Protein AF-A0A964IYV5-F1 (afdb_monomer_lite)

Secondary structure (DSSP, 8-state):
---EEEEHHHHHHHTTS-HHHHHHHHHTT-S---EEE-TTS-EEEEE-TTSPPPPPPP--HHHHHHHHHHHHHHHHHHHHHHHHHHHHHHHHHHHHHHHHHHHHHHHHHHHHHHHHHHHHHHHHHHHHHHHHHHHHHHHHHHHHHHHHHHHHHHHHHHHHHHHHHHHHHHHHTTHHHHHTT--

pLDDT: mean 86.99, std 10.84, range [49.44, 98.5]

Sequence (183 aa):
MAEEWLPIRALADRRGVTPDAVQKQLKRGRLDIPWRRTNTGRLEVLVDLDALPPMPEPDVSPVVAALEERIQELRSTIQRLTLERDAERAWLEHERAGRIADEAQHAEQLASQAERDANRAAALSTEMSAKLSEEANKTGQAQQAAKQAQQAAETAQRSAENLKNELATLRHRGWLDRLRNLG

Radius of gyration: 65.98 Å; chains: 1; bounding box: 105×48×176 Å

Structure (mmCIF, N/CA/C/O backbone):
data_AF-A0A964IYV5-F1
#
_entry.id   AF-A0A964IYV5-F1
#
loop_
_atom_site.group_PDB
_atom_site.id
_atom_site.type_symbol
_atom_site.label_atom_id
_atom_site.label_alt_id
_atom_site.label_comp_id
_atom_site.label_asym_id
_atom_site.label_entity_id
_atom_site.label_seq_id
_atom_site.pdbx_PDB_ins_code
_atom_site.Cartn_x
_atom_site.Cartn_y
_atom_site.Cartn_z
_atom_site.occupancy
_atom_site.B_iso_or_equiv
_atom_site.auth_seq_id
_atom_site.auth_comp_id
_atom_site.auth_asym_id
_atom_site.auth_atom_id
_atom_site.pdbx_PDB_model_num
ATOM 1 N N . MET A 1 1 ? 30.958 26.509 -75.051 1.00 52.22 1 MET A N 1
ATOM 2 C CA . MET A 1 1 ? 31.073 26.008 -73.668 1.00 52.22 1 MET A CA 1
ATOM 3 C C . MET A 1 1 ? 31.963 26.993 -72.935 1.00 52.22 1 MET A C 1
ATOM 5 O O . MET A 1 1 ? 32.993 27.353 -73.492 1.00 52.22 1 MET A O 1
ATOM 9 N N . ALA A 1 2 ? 31.488 27.578 -71.835 1.00 60.03 2 ALA A N 1
ATOM 10 C CA . ALA A 1 2 ? 32.184 28.668 -71.153 1.00 60.03 2 ALA A CA 1
ATOM 11 C C . ALA A 1 2 ? 32.918 28.099 -69.938 1.00 60.03 2 ALA A C 1
ATOM 13 O O . ALA A 1 2 ? 32.283 27.726 -68.957 1.00 60.03 2 ALA A O 1
ATOM 14 N N . GLU A 1 3 ? 34.242 28.011 -70.025 1.00 74.00 3 GLU A N 1
ATOM 15 C CA . G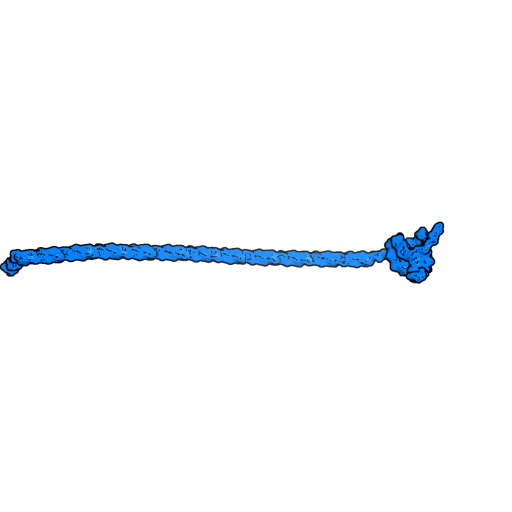LU A 1 3 ? 35.078 27.712 -68.867 1.00 74.00 3 GLU A CA 1
ATOM 16 C C . GLU A 1 3 ? 35.032 28.915 -67.915 1.00 74.00 3 GLU A C 1
ATOM 18 O O . GLU A 1 3 ? 35.421 30.028 -68.279 1.00 74.00 3 GLU A O 1
ATOM 23 N N . GLU A 1 4 ? 34.527 28.707 -66.700 1.00 83.19 4 GLU A N 1
ATOM 24 C CA . GLU A 1 4 ? 34.401 29.760 -65.692 1.00 83.19 4 GLU A CA 1
ATOM 25 C C . GLU A 1 4 ? 35.222 29.414 -64.446 1.00 83.19 4 GLU A C 1
ATOM 27 O O . GLU A 1 4 ? 35.269 28.267 -63.989 1.00 83.19 4 GLU A O 1
ATOM 32 N N . TRP A 1 5 ? 35.877 30.428 -63.879 1.00 84.31 5 TRP A N 1
ATOM 33 C CA . TRP A 1 5 ? 36.533 30.318 -62.581 1.00 84.31 5 TRP A CA 1
ATOM 34 C C . TRP A 1 5 ? 35.481 30.367 -61.477 1.00 84.31 5 TRP A C 1
ATOM 36 O O . TRP A 1 5 ? 34.950 31.429 -61.159 1.00 84.31 5 TRP A O 1
ATOM 46 N N . LEU A 1 6 ? 35.206 29.218 -60.864 1.00 84.75 6 LEU A N 1
ATOM 47 C CA . LEU A 1 6 ? 34.223 29.097 -59.794 1.00 84.75 6 LEU A CA 1
ATOM 48 C C . LEU A 1 6 ? 34.907 28.924 -58.433 1.00 84.75 6 LEU A C 1
ATOM 50 O O . LEU A 1 6 ? 35.892 28.188 -58.314 1.00 84.75 6 LEU A O 1
ATOM 54 N N . PRO A 1 7 ? 34.383 29.547 -57.362 1.00 88.75 7 PRO A N 1
ATOM 55 C CA . PRO A 1 7 ? 34.866 29.275 -56.016 1.00 88.75 7 PRO A CA 1
ATOM 56 C C . PRO A 1 7 ? 34.565 27.819 -55.631 1.00 88.75 7 PRO A C 1
ATOM 58 O O . PRO A 1 7 ? 33.488 27.304 -55.939 1.00 88.75 7 PRO A O 1
ATOM 61 N N . ILE A 1 8 ? 35.467 27.175 -54.873 1.00 86.50 8 ILE A N 1
ATOM 62 C CA . ILE A 1 8 ? 35.300 25.772 -54.422 1.00 86.50 8 ILE A CA 1
ATOM 63 C C . ILE A 1 8 ? 33.928 25.523 -53.783 1.00 86.50 8 ILE A C 1
ATOM 65 O O . ILE A 1 8 ? 33.359 24.451 -53.958 1.00 86.50 8 ILE A O 1
ATOM 69 N N . ARG A 1 9 ? 33.380 26.505 -53.058 1.00 85.88 9 ARG A N 1
ATOM 70 C CA . ARG A 1 9 ? 32.059 26.386 -52.431 1.00 85.88 9 ARG A CA 1
ATOM 71 C C . ARG A 1 9 ? 30.936 26.223 -53.459 1.00 85.88 9 ARG A C 1
ATOM 73 O O . ARG A 1 9 ? 30.126 25.326 -53.299 1.00 85.88 9 ARG A O 1
ATOM 80 N N . ALA A 1 10 ? 30.942 27.006 -54.539 1.00 85.25 10 ALA A N 1
ATOM 81 C CA . ALA A 1 10 ? 29.949 26.876 -55.607 1.00 85.25 10 ALA A CA 1
ATOM 82 C C . ALA A 1 10 ? 30.068 25.527 -56.336 1.00 85.25 10 ALA A C 1
ATOM 84 O O . ALA A 1 10 ? 29.059 24.928 -56.702 1.00 85.25 10 ALA A O 1
ATOM 85 N N . LEU A 1 11 ? 31.296 25.021 -56.496 1.00 83.31 11 LEU A N 1
ATOM 86 C CA . LEU A 1 11 ? 31.539 23.682 -57.033 1.00 83.31 11 LEU A CA 1
ATOM 87 C C . LEU A 1 11 ? 31.032 22.581 -56.085 1.00 83.31 11 LEU A C 1
ATOM 89 O O . LEU A 1 11 ? 30.449 21.600 -56.538 1.00 83.31 11 LEU A O 1
ATOM 93 N N . ALA A 1 12 ? 31.239 22.743 -54.779 1.00 84.25 12 ALA A N 1
ATOM 94 C CA . ALA A 1 12 ? 30.813 21.798 -53.753 1.00 84.25 12 ALA A CA 1
ATOM 95 C C . ALA A 1 12 ? 29.283 21.727 -53.633 1.00 84.25 12 ALA A C 1
ATOM 97 O O . ALA A 1 12 ? 28.725 20.631 -53.657 1.00 84.25 12 ALA A O 1
ATOM 98 N N . ASP A 1 13 ? 28.618 22.886 -53.613 1.00 84.38 13 ASP A N 1
ATOM 99 C CA . ASP A 1 13 ? 27.159 22.998 -53.536 1.00 84.38 13 ASP A CA 1
ATOM 100 C C . ASP A 1 13 ? 26.489 22.331 -54.751 1.00 84.38 13 ASP A C 1
ATOM 102 O O . ASP A 1 13 ? 25.541 21.565 -54.597 1.00 84.38 13 ASP A O 1
ATOM 106 N N . ARG A 1 14 ? 27.025 22.538 -55.964 1.00 78.56 14 ARG A N 1
ATOM 107 C CA . ARG A 1 14 ? 26.504 21.898 -57.188 1.00 78.56 14 ARG A CA 1
ATOM 108 C C . ARG A 1 14 ? 26.772 20.397 -57.261 1.00 78.56 14 ARG A C 1
ATOM 110 O O . ARG A 1 14 ? 26.016 19.681 -57.905 1.00 78.56 14 ARG A O 1
ATOM 117 N N . ARG A 1 15 ? 27.836 19.919 -56.613 1.00 76.25 15 ARG A N 1
ATOM 118 C CA . ARG A 1 15 ? 28.178 18.492 -56.536 1.00 76.25 15 ARG A CA 1
ATOM 119 C C . ARG A 1 15 ? 27.559 17.782 -55.325 1.00 76.25 15 ARG A C 1
ATOM 121 O O . ARG A 1 15 ? 27.790 16.588 -55.171 1.00 76.25 15 ARG A O 1
ATOM 128 N N . GLY A 1 16 ? 26.818 18.486 -54.463 1.00 77.38 16 GLY A N 1
ATOM 129 C CA . GLY A 1 16 ? 26.204 17.907 -53.262 1.00 77.38 16 GLY A CA 1
ATOM 130 C C . GLY A 1 16 ? 27.215 17.379 -52.236 1.00 77.38 16 GLY A C 1
ATOM 131 O O . GLY A 1 16 ? 26.910 16.458 -51.484 1.00 77.38 16 GLY A O 1
ATOM 132 N N . VAL A 1 17 ? 28.433 17.929 -52.212 1.00 81.94 17 VAL A N 1
ATOM 133 C CA . VAL A 1 17 ? 29.525 17.492 -51.325 1.00 81.94 17 VAL A CA 1
ATOM 134 C C . VAL A 1 17 ? 30.045 18.649 -50.482 1.00 81.94 17 VAL A C 1
ATOM 136 O O . VAL A 1 17 ? 29.771 19.815 -50.748 1.00 81.94 17 VAL A O 1
ATOM 139 N N . THR A 1 18 ? 30.840 18.349 -49.456 1.00 85.88 18 THR A N 1
ATOM 140 C CA . THR A 1 18 ? 31.451 19.400 -48.638 1.00 85.88 18 THR A CA 1
ATOM 141 C C . THR A 1 18 ? 32.609 20.088 -49.383 1.00 85.88 18 THR A C 1
ATOM 143 O O . THR A 1 18 ? 33.366 19.426 -50.102 1.00 85.88 18 THR A O 1
ATOM 146 N N . PRO A 1 19 ? 32.830 21.404 -49.181 1.00 85.94 19 PRO A N 1
ATOM 147 C CA . PRO A 1 19 ? 33.981 22.115 -49.751 1.00 85.94 19 PRO A CA 1
ATOM 148 C C . PRO A 1 19 ? 35.338 21.477 -49.405 1.00 85.94 19 PRO A C 1
ATOM 150 O O . PRO A 1 19 ? 36.266 21.502 -50.213 1.00 85.94 19 PRO A O 1
ATOM 153 N N . ASP A 1 20 ? 35.442 20.858 -48.225 1.00 85.94 20 ASP A N 1
ATOM 154 C CA . ASP A 1 20 ? 36.636 20.132 -47.780 1.00 85.94 20 ASP A CA 1
ATOM 155 C C . ASP A 1 20 ? 36.890 18.856 -48.606 1.00 85.94 20 ASP A C 1
ATOM 157 O O . ASP A 1 20 ? 38.037 18.560 -48.950 1.00 85.94 20 ASP A O 1
ATOM 161 N N . ALA A 1 21 ? 35.839 18.129 -49.008 1.00 83.06 21 ALA A N 1
ATOM 162 C CA . ALA A 1 21 ? 35.969 16.958 -49.877 1.00 83.06 21 ALA A CA 1
ATOM 163 C C . ALA A 1 21 ? 36.528 17.338 -51.259 1.00 83.06 21 ALA A C 1
ATOM 165 O O . ALA A 1 21 ? 37.461 16.694 -51.747 1.00 83.06 21 ALA A O 1
ATOM 166 N N . VAL A 1 22 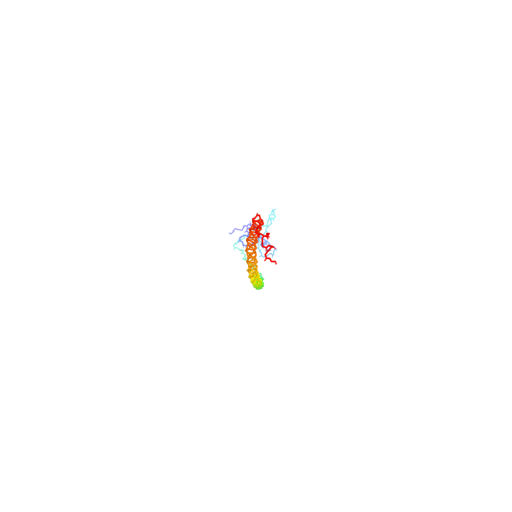? 36.028 18.433 -51.843 1.00 82.56 22 VAL A N 1
ATOM 167 C CA . VAL A 1 22 ? 36.523 18.984 -53.118 1.00 82.56 22 VAL A CA 1
ATOM 168 C C . VAL A 1 22 ? 37.988 19.410 -52.990 1.00 82.56 22 VAL A C 1
ATOM 170 O O . VAL A 1 22 ? 38.827 19.042 -53.814 1.00 82.56 22 VAL A O 1
ATOM 173 N N . GLN A 1 23 ? 38.337 20.117 -51.911 1.00 84.62 23 GLN A N 1
ATOM 174 C CA . GLN A 1 23 ? 39.711 20.552 -51.660 1.00 84.62 23 GLN A CA 1
ATOM 175 C C . GLN A 1 23 ? 40.681 19.374 -51.478 1.00 84.62 23 GLN A C 1
ATOM 177 O O . GLN A 1 23 ? 41.802 19.410 -51.995 1.00 84.62 23 GLN A O 1
ATOM 182 N N . LYS A 1 24 ? 40.279 18.324 -50.751 1.00 85.00 24 LYS A N 1
ATOM 183 C CA . LYS A 1 24 ? 41.089 17.112 -50.561 1.00 85.00 24 LYS A CA 1
ATOM 184 C C . LYS A 1 24 ? 41.328 16.375 -51.875 1.00 85.00 24 LYS A C 1
ATOM 186 O O . LYS A 1 24 ? 42.421 15.848 -52.062 1.00 85.00 24 LYS A O 1
ATOM 191 N N . GLN A 1 25 ? 40.358 16.346 -52.785 1.00 79.62 25 GLN A N 1
ATOM 192 C CA . GLN A 1 25 ? 40.529 15.701 -54.086 1.00 79.62 25 GLN A CA 1
ATOM 193 C C . GLN A 1 25 ? 41.418 16.498 -55.045 1.00 79.62 25 GLN A C 1
ATOM 195 O O . GLN A 1 25 ? 42.283 15.888 -55.673 1.00 79.62 25 GLN A O 1
ATOM 200 N N . LEU A 1 26 ? 41.290 17.831 -55.080 1.00 80.69 26 LEU A N 1
ATOM 201 C CA . LEU A 1 26 ? 42.211 18.707 -55.823 1.00 80.69 26 LEU A CA 1
ATOM 202 C C . LEU A 1 26 ? 43.657 18.525 -55.338 1.00 80.69 26 LEU A C 1
ATOM 204 O O . LEU A 1 26 ? 44.562 18.295 -56.132 1.00 80.69 26 LEU A O 1
ATOM 208 N N . LYS A 1 27 ? 43.877 18.534 -54.015 1.00 81.56 27 LYS A N 1
ATOM 209 C CA . LYS A 1 27 ? 45.212 18.323 -53.419 1.00 81.56 27 LYS A CA 1
ATOM 210 C C . LYS A 1 27 ? 45.792 16.932 -53.684 1.00 81.56 27 LYS A C 1
ATOM 212 O O . LYS A 1 27 ? 47.006 16.781 -53.701 1.00 81.56 27 LYS A O 1
ATOM 217 N N . ARG A 1 28 ? 44.938 15.918 -53.838 1.00 82.75 28 ARG A N 1
ATOM 218 C CA . ARG A 1 28 ? 45.333 14.528 -54.119 1.00 82.75 28 ARG A CA 1
ATOM 219 C C . ARG A 1 28 ? 45.448 14.230 -55.621 1.00 82.75 28 ARG A C 1
ATOM 221 O O . ARG A 1 28 ? 45.662 13.073 -55.961 1.00 82.75 28 ARG A O 1
ATOM 228 N N . GLY A 1 29 ? 45.260 15.226 -56.495 1.00 77.50 29 GLY A N 1
ATOM 229 C CA . GLY A 1 29 ? 45.318 15.057 -57.952 1.00 77.50 29 GLY A CA 1
ATOM 230 C C . GLY A 1 29 ? 44.205 14.175 -58.528 1.00 77.50 29 GLY A C 1
ATOM 231 O O . GLY A 1 29 ? 44.358 13.633 -59.613 1.00 77.50 29 GLY A O 1
ATOM 232 N N . ARG A 1 30 ? 43.097 13.983 -57.796 1.00 77.06 30 ARG A N 1
ATOM 233 C CA . ARG A 1 30 ? 41.952 13.165 -58.251 1.00 77.06 30 ARG A CA 1
ATOM 234 C C . ARG A 1 30 ? 40.954 13.948 -59.102 1.00 77.06 30 ARG A C 1
ATOM 236 O O . ARG A 1 30 ? 40.104 13.350 -59.748 1.00 77.06 30 ARG A O 1
ATOM 243 N N . LEU A 1 31 ? 41.041 15.274 -59.057 1.00 72.94 31 LEU A N 1
ATOM 244 C CA . LEU A 1 31 ? 40.318 16.190 -59.925 1.00 72.94 31 LEU A CA 1
ATOM 245 C C . LEU A 1 31 ? 41.366 16.882 -60.787 1.00 72.94 31 LEU A C 1
ATOM 247 O O . LEU A 1 31 ? 42.071 17.763 -60.294 1.00 72.94 31 LEU A O 1
ATOM 251 N N . ASP A 1 32 ? 41.488 16.439 -62.035 1.00 73.75 32 ASP A N 1
ATOM 252 C CA . ASP A 1 32 ? 42.389 17.039 -63.018 1.00 73.75 32 ASP A CA 1
ATOM 253 C C . ASP A 1 32 ? 41.753 18.313 -63.580 1.00 73.75 32 ASP A C 1
ATOM 255 O O . ASP A 1 32 ? 41.183 18.340 -64.667 1.00 73.75 32 ASP A O 1
ATOM 259 N N . ILE A 1 33 ? 41.715 19.343 -62.736 1.00 79.44 33 ILE A N 1
ATOM 260 C CA . ILE A 1 33 ? 41.076 20.618 -63.035 1.00 79.44 33 ILE A CA 1
ATOM 261 C C . ILE A 1 33 ? 42.038 21.745 -62.642 1.00 79.44 33 ILE A C 1
ATOM 263 O O . ILE A 1 33 ? 42.514 21.759 -61.496 1.00 79.44 33 ILE A O 1
ATOM 267 N N . PRO A 1 34 ? 42.311 22.719 -63.531 1.00 82.50 34 PRO A N 1
ATOM 268 C CA . PRO A 1 34 ? 43.136 23.869 -63.193 1.00 82.50 34 PRO A CA 1
ATOM 269 C C . PRO A 1 34 ? 42.538 24.640 -62.014 1.00 82.50 34 PRO A C 1
ATOM 271 O O . PRO A 1 34 ? 41.355 24.977 -61.999 1.00 82.50 34 PRO A O 1
ATOM 274 N N . TRP A 1 35 ? 43.358 24.949 -61.014 1.00 85.56 35 TRP A N 1
ATOM 275 C CA . TRP A 1 35 ? 42.941 25.728 -59.853 1.00 85.56 35 TRP A CA 1
ATOM 276 C C . TRP A 1 35 ? 43.931 26.851 -59.572 1.00 85.56 35 TRP A C 1
ATOM 278 O O . TRP A 1 35 ? 45.124 26.749 -59.857 1.00 85.56 35 TRP A O 1
ATOM 288 N N . ARG A 1 36 ? 43.433 27.939 -58.988 1.00 84.50 36 ARG A N 1
ATOM 289 C CA . ARG A 1 36 ? 44.237 29.091 -58.581 1.00 84.50 36 ARG A CA 1
ATOM 290 C C . ARG A 1 36 ? 43.841 29.563 -57.194 1.00 84.50 36 ARG A C 1
ATOM 292 O O . ARG A 1 36 ? 42.736 29.307 -56.714 1.00 84.50 36 ARG A O 1
ATOM 299 N N . ARG A 1 37 ? 44.751 30.286 -56.550 1.00 84.19 37 ARG A N 1
ATOM 300 C CA . ARG A 1 37 ? 44.432 31.077 -55.361 1.00 84.19 37 ARG A CA 1
ATOM 301 C C . ARG A 1 37 ? 44.268 32.530 -55.762 1.00 84.19 37 ARG A C 1
ATOM 303 O O . ARG A 1 37 ? 45.129 33.081 -56.438 1.00 84.19 37 ARG A O 1
ATOM 310 N N . THR A 1 38 ? 43.175 33.140 -55.334 1.00 83.25 38 THR A N 1
ATOM 311 C CA . THR A 1 38 ? 42.987 34.583 -55.446 1.00 83.25 38 THR A CA 1
ATOM 312 C C . THR A 1 38 ? 43.912 35.311 -54.471 1.00 83.25 38 THR A C 1
ATOM 314 O O . THR A 1 38 ? 44.374 34.741 -53.478 1.00 83.25 38 THR A O 1
ATOM 317 N N . ASN A 1 39 ? 44.103 36.612 -54.685 1.00 78.81 39 ASN A N 1
ATOM 318 C CA . ASN A 1 39 ? 44.857 37.481 -53.770 1.00 78.81 39 ASN A CA 1
ATOM 319 C C . ASN A 1 39 ? 44.247 37.542 -52.354 1.00 78.81 39 ASN A C 1
ATOM 321 O O . ASN A 1 39 ? 44.921 37.913 -51.402 1.00 78.81 39 ASN A O 1
ATOM 325 N N . THR A 1 40 ? 42.980 37.141 -52.202 1.00 77.56 40 THR A N 1
ATOM 326 C CA . THR A 1 40 ? 42.274 37.018 -50.916 1.00 77.56 40 THR A CA 1
ATOM 327 C C . THR A 1 40 ? 42.449 35.645 -50.253 1.00 77.56 40 THR A C 1
ATOM 329 O O . THR A 1 40 ? 41.813 35.364 -49.240 1.00 77.56 40 THR A O 1
ATOM 332 N N . GLY A 1 41 ? 43.280 34.766 -50.824 1.00 78.31 41 GLY A N 1
ATOM 333 C CA . GLY A 1 41 ? 43.550 33.419 -50.317 1.00 78.31 41 GLY A CA 1
ATOM 334 C C . GLY A 1 41 ? 42.454 32.391 -50.617 1.00 78.31 41 GLY A C 1
ATOM 335 O O . GLY A 1 41 ? 42.550 31.252 -50.158 1.00 78.31 41 GLY A O 1
ATOM 336 N N . ARG A 1 42 ? 41.418 32.754 -51.388 1.00 80.31 42 ARG A N 1
ATOM 337 C CA . ARG A 1 42 ? 40.334 31.837 -51.771 1.00 80.31 42 ARG A CA 1
ATOM 338 C C . ARG A 1 42 ? 40.774 30.959 -52.937 1.00 80.31 42 ARG A C 1
ATOM 340 O O . ARG A 1 42 ? 41.502 31.401 -53.818 1.00 80.31 42 ARG A O 1
ATOM 347 N N . LEU A 1 43 ? 40.333 29.705 -52.927 1.00 82.94 43 LEU A N 1
ATOM 348 C CA . LEU A 1 43 ? 40.584 28.764 -54.013 1.00 82.94 43 LEU A CA 1
ATOM 349 C C . LEU A 1 43 ? 39.463 28.849 -55.052 1.00 82.94 43 LEU A C 1
ATOM 351 O O . LEU A 1 43 ? 38.285 28.690 -54.715 1.00 82.94 43 LEU A O 1
ATOM 355 N N . GLU A 1 44 ? 39.861 29.062 -56.299 1.00 86.06 44 GLU A N 1
ATOM 356 C CA . GLU A 1 44 ? 39.003 29.029 -57.480 1.00 86.06 44 GLU A CA 1
ATOM 357 C C . GLU A 1 44 ? 39.469 27.915 -58.410 1.00 86.06 44 GLU A C 1
ATOM 359 O O . GLU A 1 44 ? 40.664 27.627 -58.501 1.00 86.06 44 GLU A O 1
ATOM 364 N N . VAL A 1 45 ? 38.521 27.289 -59.092 1.00 83.94 45 VAL A N 1
ATOM 365 C CA . VAL A 1 45 ? 38.752 26.159 -59.990 1.00 83.94 45 VAL A CA 1
ATOM 366 C C . VAL A 1 45 ? 38.152 26.514 -61.348 1.00 83.94 45 VAL A C 1
ATOM 368 O O . VAL A 1 45 ? 37.045 27.051 -61.391 1.00 83.94 45 VAL A O 1
ATOM 371 N N . LEU A 1 46 ? 38.877 26.262 -62.435 1.00 82.75 46 LEU A N 1
ATOM 372 C CA . LEU A 1 46 ? 38.403 26.475 -63.800 1.00 82.75 46 LEU A CA 1
ATOM 373 C C . LEU A 1 46 ? 37.620 25.245 -64.235 1.00 82.75 46 LEU A C 1
ATOM 375 O O . LEU A 1 46 ? 38.217 24.208 -64.495 1.00 82.75 46 LEU A O 1
ATOM 379 N N . VAL A 1 47 ? 36.297 25.329 -64.264 1.00 74.75 47 VAL A N 1
ATOM 380 C CA . VAL A 1 47 ? 35.460 24.140 -64.435 1.00 74.75 47 VAL A CA 1
ATOM 381 C C . VAL A 1 47 ? 34.688 24.218 -65.746 1.00 74.75 47 VAL A C 1
ATOM 383 O O . VAL A 1 47 ? 33.880 25.127 -65.922 1.00 74.75 47 VAL A O 1
ATOM 386 N N . ASP A 1 48 ? 34.879 23.226 -66.619 1.00 76.50 48 ASP A N 1
ATOM 387 C CA . ASP A 1 48 ? 33.850 22.832 -67.584 1.00 76.50 48 ASP A CA 1
ATOM 388 C C . ASP A 1 48 ? 32.896 21.867 -66.876 1.00 76.50 48 ASP A C 1
ATOM 390 O O . ASP A 1 48 ? 33.246 20.724 -66.582 1.00 76.50 48 ASP A O 1
ATOM 394 N N . LEU A 1 49 ? 31.720 22.375 -66.510 1.00 63.09 49 LEU A N 1
ATOM 395 C CA . LEU A 1 49 ? 30.782 21.686 -65.626 1.00 63.09 49 LEU A CA 1
ATOM 396 C C . LEU A 1 49 ? 30.205 20.410 -66.244 1.00 63.09 49 LEU A C 1
ATOM 398 O O . LEU A 1 49 ? 29.888 19.487 -65.494 1.00 63.09 49 LEU A O 1
ATOM 402 N N . ASP A 1 50 ? 30.124 20.351 -67.573 1.00 67.88 50 ASP A N 1
ATOM 403 C CA . ASP A 1 50 ? 29.548 19.225 -68.312 1.00 67.88 50 ASP A CA 1
ATOM 404 C C . ASP A 1 50 ? 30.578 18.105 -68.556 1.00 67.88 50 ASP A C 1
ATOM 406 O O . ASP A 1 50 ? 30.207 16.955 -68.789 1.00 67.88 50 ASP A O 1
ATOM 410 N N . ALA A 1 51 ? 31.877 18.414 -68.445 1.00 70.62 51 ALA A N 1
ATOM 411 C CA . ALA A 1 51 ? 32.987 17.477 -68.656 1.00 70.62 51 ALA A CA 1
ATOM 412 C C . ALA A 1 51 ? 33.553 16.880 -67.352 1.00 70.62 51 ALA A C 1
ATOM 414 O O . ALA A 1 51 ? 34.548 16.148 -67.361 1.00 70.62 51 ALA A O 1
ATOM 415 N N . LEU A 1 52 ? 32.949 17.197 -66.206 1.00 67.50 52 LEU A N 1
ATOM 416 C CA . LEU A 1 52 ? 33.433 16.735 -64.914 1.00 67.50 52 LEU A CA 1
ATOM 417 C C . LEU A 1 52 ? 33.161 15.240 -64.689 1.00 67.50 52 LEU A C 1
ATOM 419 O O . LEU A 1 52 ? 32.012 14.812 -64.800 1.00 67.50 52 LEU A O 1
ATOM 423 N N . PRO A 1 53 ? 34.161 14.444 -64.257 1.00 69.50 53 PRO A N 1
ATOM 424 C CA . PRO A 1 53 ? 33.923 13.048 -63.922 1.00 69.50 53 PRO A CA 1
ATOM 425 C C . PRO A 1 53 ? 32.972 12.938 -62.715 1.00 69.50 53 PRO A C 1
ATOM 427 O O . PRO A 1 53 ? 33.106 13.723 -61.759 1.00 69.50 53 PRO A O 1
ATOM 430 N N . PRO A 1 54 ? 32.035 11.967 -62.726 1.00 69.75 54 PRO A N 1
ATOM 431 C CA . PRO A 1 54 ? 31.166 11.706 -61.588 1.00 69.75 54 PRO A CA 1
ATOM 432 C C . PRO A 1 54 ? 32.007 11.344 -60.362 1.00 69.75 54 PRO A C 1
ATOM 434 O O . PRO A 1 54 ? 33.049 10.690 -60.452 1.00 69.75 54 PRO A O 1
ATOM 437 N N . MET A 1 55 ? 31.567 11.813 -59.199 1.00 68.38 55 MET A N 1
ATOM 438 C CA . MET A 1 55 ? 32.266 11.557 -57.944 1.00 68.38 55 MET A CA 1
ATOM 439 C C . MET A 1 55 ? 32.106 10.087 -57.536 1.00 68.38 55 MET A C 1
ATOM 441 O O . MET A 1 55 ? 31.002 9.560 -57.654 1.00 68.38 55 MET A O 1
ATOM 445 N N . PRO A 1 56 ? 33.158 9.431 -57.008 1.00 71.38 56 PRO A N 1
ATOM 446 C CA . PRO A 1 56 ? 33.001 8.114 -56.407 1.00 71.38 56 PRO A CA 1
ATOM 447 C C . PRO A 1 56 ? 32.128 8.233 -55.156 1.00 71.38 56 PRO A C 1
ATOM 449 O O . PRO A 1 56 ? 32.396 9.074 -54.289 1.00 71.38 56 PRO A O 1
ATOM 452 N N . GLU A 1 57 ? 31.096 7.400 -55.069 1.00 75.88 57 GLU A N 1
ATOM 453 C CA . GLU A 1 57 ? 30.245 7.321 -53.886 1.00 75.88 57 GLU A CA 1
ATOM 454 C C . GLU A 1 57 ? 31.073 6.865 -52.671 1.00 75.88 57 GLU A C 1
ATOM 456 O O . GLU A 1 57 ? 31.947 6.000 -52.801 1.00 75.88 57 GLU A O 1
ATOM 461 N N . PRO A 1 58 ? 30.867 7.468 -51.488 1.00 75.25 58 PRO A N 1
ATOM 462 C CA . PRO A 1 58 ? 31.524 7.003 -50.279 1.00 75.25 58 PRO A CA 1
ATOM 463 C C . PRO A 1 58 ? 31.016 5.602 -49.926 1.00 75.25 58 PRO A C 1
ATOM 465 O O . PRO A 1 58 ? 29.810 5.380 -49.850 1.00 75.25 58 PRO A O 1
ATOM 468 N N . ASP A 1 59 ? 31.932 4.672 -49.655 1.00 81.69 59 ASP A N 1
ATOM 469 C CA . ASP A 1 59 ? 31.565 3.362 -49.118 1.00 81.69 59 ASP A CA 1
ATOM 470 C C . ASP A 1 59 ? 31.069 3.521 -47.673 1.00 81.69 59 ASP A C 1
ATOM 472 O O . ASP A 1 59 ? 31.846 3.706 -46.733 1.00 81.69 59 ASP A O 1
ATOM 476 N N . VAL A 1 60 ? 29.746 3.516 -47.517 1.00 86.81 60 VAL A N 1
ATOM 477 C CA . VAL A 1 60 ? 29.051 3.632 -46.228 1.00 86.81 60 VAL A CA 1
ATOM 478 C C . VAL A 1 60 ? 28.808 2.277 -45.564 1.00 86.81 60 VAL A C 1
ATOM 480 O O . VAL A 1 60 ? 28.406 2.242 -44.403 1.00 86.81 60 VAL A O 1
ATOM 483 N N . SER A 1 61 ? 29.099 1.168 -46.250 1.00 90.00 61 SER A N 1
ATOM 484 C CA . SER A 1 61 ? 28.886 -0.200 -45.763 1.00 90.00 61 SER A CA 1
ATOM 485 C C . SER A 1 61 ? 29.476 -0.468 -44.369 1.00 90.00 61 SER A C 1
ATOM 487 O O . SER A 1 61 ? 28.749 -0.995 -43.526 1.00 90.00 61 SER A O 1
ATOM 489 N N . PRO A 1 62 ? 30.730 -0.076 -44.044 1.00 91.44 62 PRO A N 1
ATOM 490 C CA . PRO A 1 62 ? 31.277 -0.322 -42.707 1.00 91.44 62 PRO A CA 1
ATOM 491 C C . PRO A 1 62 ? 30.584 0.506 -41.616 1.00 91.44 62 PRO A C 1
ATOM 493 O O . PRO A 1 62 ? 30.465 0.056 -40.479 1.00 91.44 62 PRO A O 1
ATOM 496 N N . VAL A 1 63 ? 30.102 1.706 -41.952 1.00 92.44 63 VAL A N 1
ATOM 497 C CA . VAL A 1 63 ? 29.367 2.562 -41.009 1.00 92.44 63 VAL A CA 1
ATOM 498 C C . VAL A 1 63 ? 27.981 1.983 -40.743 1.00 92.44 63 VAL A C 1
ATOM 500 O O . VAL A 1 63 ? 27.550 1.941 -39.594 1.00 92.44 63 VAL A O 1
ATOM 503 N N . VAL A 1 64 ? 27.302 1.501 -41.786 1.00 95.19 64 VAL A N 1
ATOM 504 C CA . VAL A 1 64 ? 26.000 0.833 -41.660 1.00 95.19 64 VAL A CA 1
ATOM 505 C C . VAL A 1 64 ? 26.127 -0.428 -40.805 1.00 95.19 64 VAL A C 1
ATOM 507 O O . VAL A 1 64 ? 25.378 -0.563 -39.843 1.00 95.19 64 VAL A O 1
ATOM 510 N N . ALA A 1 65 ? 27.125 -1.278 -41.062 1.00 95.56 65 ALA A N 1
ATOM 511 C CA . ALA A 1 65 ? 27.351 -2.496 -40.281 1.00 95.56 65 ALA A CA 1
ATOM 512 C C . ALA A 1 65 ? 27.591 -2.207 -38.786 1.00 95.56 65 ALA A C 1
ATOM 514 O O . ALA A 1 65 ? 26.982 -2.840 -37.924 1.00 95.56 65 ALA A O 1
ATOM 515 N N . ALA A 1 66 ? 28.415 -1.202 -38.464 1.00 95.56 66 ALA A N 1
ATOM 516 C CA . ALA A 1 66 ? 28.662 -0.803 -37.077 1.00 95.56 66 ALA A CA 1
ATOM 517 C C . ALA A 1 66 ? 27.401 -0.246 -36.386 1.00 95.56 66 ALA A C 1
ATOM 519 O O . ALA A 1 66 ? 27.177 -0.476 -35.195 1.00 95.56 66 ALA A O 1
ATOM 520 N N . LEU A 1 67 ? 26.557 0.489 -37.120 1.00 96.75 67 LEU A N 1
ATOM 521 C CA . LEU A 1 67 ? 25.285 0.987 -36.595 1.00 96.75 67 LEU A CA 1
ATOM 522 C C . LEU A 1 67 ? 24.279 -0.145 -36.370 1.00 96.75 67 LEU A C 1
ATOM 524 O O . LEU A 1 67 ? 23.582 -0.131 -35.358 1.00 96.75 67 LEU A O 1
ATOM 528 N N . GLU A 1 68 ? 24.210 -1.126 -37.267 1.00 97.44 68 GLU A N 1
ATOM 529 C CA . GLU A 1 68 ? 23.351 -2.303 -37.114 1.00 97.44 68 GLU A CA 1
ATOM 530 C C . GLU A 1 68 ? 23.747 -3.141 -35.893 1.00 97.44 68 GLU A C 1
ATOM 532 O O . GLU A 1 68 ? 22.879 -3.496 -35.091 1.00 97.44 68 GLU A O 1
ATOM 537 N N . GLU A 1 69 ? 25.047 -3.377 -35.695 1.00 97.06 69 GLU A N 1
ATOM 538 C CA . GLU A 1 69 ? 25.575 -4.050 -34.504 1.00 97.06 69 GLU A CA 1
ATOM 539 C C . GLU A 1 69 ? 25.185 -3.289 -33.231 1.00 97.06 69 GLU A C 1
ATOM 541 O O . GLU A 1 69 ? 24.591 -3.856 -32.309 1.00 97.06 69 GLU A O 1
ATOM 546 N N . ARG A 1 70 ? 25.393 -1.966 -33.215 1.00 97.69 70 ARG A N 1
ATOM 547 C CA . ARG A 1 70 ? 25.032 -1.132 -32.065 1.00 97.69 70 ARG A CA 1
ATOM 548 C C . ARG A 1 70 ? 23.528 -1.119 -31.788 1.00 97.69 70 ARG A C 1
ATOM 550 O O . ARG A 1 70 ? 23.111 -1.129 -30.629 1.00 97.69 70 ARG A O 1
ATOM 557 N N . ILE A 1 71 ? 22.695 -1.095 -32.828 1.00 98.06 71 ILE A N 1
ATOM 558 C CA . ILE A 1 71 ? 21.236 -1.190 -32.689 1.00 98.06 71 ILE A CA 1
ATOM 559 C C . ILE A 1 71 ? 20.856 -2.532 -32.062 1.00 98.06 71 ILE A C 1
ATOM 561 O O . ILE A 1 71 ? 19.986 -2.573 -31.188 1.00 98.06 71 ILE A O 1
ATOM 565 N N . GLN A 1 72 ? 21.509 -3.619 -32.469 1.00 98.00 72 GLN A N 1
ATOM 566 C CA . GLN A 1 72 ? 21.235 -4.946 -31.933 1.00 98.00 72 GLN A CA 1
ATOM 567 C C . GLN A 1 72 ? 21.629 -5.069 -30.453 1.00 98.00 72 GLN A C 1
ATOM 569 O O . GLN A 1 72 ? 20.847 -5.598 -29.659 1.00 98.00 72 GLN A O 1
ATOM 574 N N . GLU A 1 73 ? 22.772 -4.511 -30.050 1.00 97.94 73 GLU A N 1
ATOM 575 C CA . GLU A 1 73 ? 23.177 -4.418 -28.638 1.00 97.94 73 GLU A CA 1
ATOM 576 C C . GLU A 1 73 ? 22.185 -3.611 -27.789 1.00 97.94 73 GLU A C 1
ATOM 578 O O . GLU A 1 73 ? 21.843 -3.982 -26.662 1.00 97.94 73 GLU A O 1
ATOM 583 N N . LEU A 1 74 ? 21.703 -2.483 -28.316 1.00 98.25 74 LEU A N 1
ATOM 584 C CA . LEU A 1 74 ? 20.738 -1.653 -27.600 1.00 98.25 74 LEU A CA 1
ATOM 585 C C . LEU A 1 74 ? 19.398 -2.376 -27.445 1.00 98.25 74 LEU A C 1
ATOM 587 O O . LEU A 1 74 ? 18.793 -2.311 -26.376 1.00 98.25 74 LEU A O 1
ATOM 591 N N . ARG A 1 75 ? 18.954 -3.120 -28.464 1.00 98.50 75 ARG A N 1
ATOM 592 C CA . ARG A 1 75 ? 17.734 -3.938 -28.389 1.00 98.50 75 ARG A CA 1
ATOM 593 C C . ARG A 1 75 ? 17.833 -5.023 -27.321 1.00 98.50 75 ARG A C 1
ATOM 595 O O . ARG A 1 75 ? 16.899 -5.157 -26.532 1.00 98.50 75 ARG A O 1
ATOM 602 N N . SER A 1 76 ? 18.946 -5.756 -27.254 1.00 98.00 76 SER A N 1
ATOM 603 C CA . SER A 1 76 ? 19.136 -6.791 -26.226 1.00 98.00 76 SER A CA 1
ATOM 604 C C . SER A 1 76 ? 19.199 -6.185 -24.820 1.00 98.00 76 SER A C 1
ATOM 606 O O . SER A 1 76 ? 18.593 -6.711 -23.885 1.00 98.00 76 SER A O 1
ATOM 608 N N . THR A 1 77 ? 19.837 -5.021 -24.680 1.00 98.31 77 THR A N 1
ATOM 609 C CA . THR A 1 77 ? 19.889 -4.281 -23.413 1.00 98.31 77 THR A CA 1
ATOM 610 C C . THR A 1 77 ? 18.499 -3.826 -22.969 1.00 98.31 77 THR A C 1
ATOM 612 O O . THR A 1 77 ? 18.137 -4.018 -21.810 1.00 98.31 77 THR A O 1
ATOM 615 N N . ILE A 1 78 ? 17.694 -3.272 -23.882 1.00 98.31 78 ILE A N 1
ATOM 616 C CA . ILE A 1 78 ? 16.313 -2.859 -23.593 1.00 98.31 78 ILE A CA 1
ATOM 617 C C . ILE A 1 78 ? 15.472 -4.063 -23.166 1.00 98.31 78 ILE A C 1
ATOM 619 O O . ILE A 1 7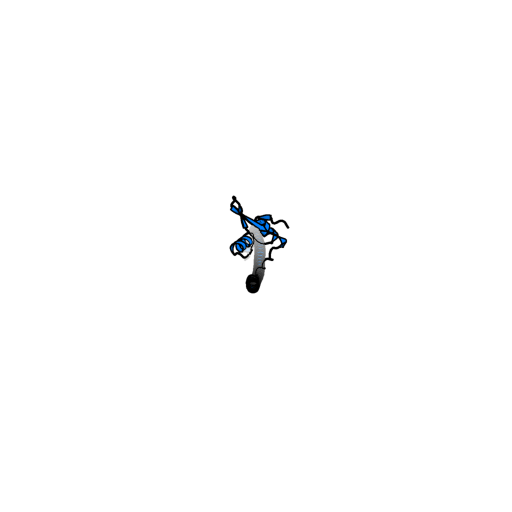8 ? 14.738 -3.967 -22.185 1.00 98.31 78 ILE A O 1
ATOM 623 N N . GLN A 1 79 ? 15.588 -5.197 -23.861 1.00 98.44 79 GLN A N 1
ATOM 624 C CA . GLN A 1 79 ? 14.865 -6.418 -23.501 1.00 98.44 79 GLN A CA 1
ATOM 625 C C . GLN A 1 79 ? 15.231 -6.893 -22.093 1.00 98.44 79 GLN A C 1
ATOM 627 O O . GLN A 1 79 ? 14.335 -7.135 -21.287 1.00 98.44 79 GLN A O 1
ATOM 632 N N . ARG A 1 80 ? 16.527 -6.944 -21.761 1.00 98.38 80 ARG A N 1
ATOM 633 C CA . ARG A 1 80 ? 16.988 -7.321 -20.419 1.00 98.38 80 ARG A CA 1
ATOM 634 C C . ARG A 1 80 ? 16.446 -6.378 -19.343 1.00 98.38 80 ARG A C 1
ATOM 636 O O . ARG A 1 80 ? 15.841 -6.844 -18.387 1.00 98.38 80 ARG A O 1
ATOM 643 N N . LEU A 1 81 ? 16.607 -5.066 -19.524 1.00 98.19 81 LEU A N 1
ATOM 644 C CA . LEU A 1 81 ? 16.135 -4.070 -18.552 1.00 98.19 81 LEU A CA 1
ATOM 645 C C . LEU A 1 81 ? 14.610 -4.087 -18.393 1.00 98.19 81 LEU A C 1
ATOM 647 O O . LEU A 1 81 ? 14.096 -3.819 -17.313 1.00 98.19 81 LEU A O 1
ATOM 651 N N . THR A 1 82 ? 13.879 -4.410 -19.461 1.00 98.31 82 THR A N 1
ATOM 652 C CA . THR A 1 82 ? 12.421 -4.565 -19.401 1.00 98.31 82 THR A CA 1
ATOM 653 C C . THR A 1 82 ? 12.046 -5.750 -18.518 1.00 98.31 82 THR A C 1
ATOM 655 O O . THR A 1 82 ? 11.210 -5.594 -17.634 1.00 98.31 82 THR A O 1
ATOM 658 N N . LEU A 1 83 ? 12.710 -6.897 -18.694 1.00 98.12 83 LEU A N 1
ATOM 659 C CA . LEU A 1 83 ? 12.487 -8.080 -17.859 1.00 98.12 83 LEU A CA 1
ATOM 660 C C . LEU A 1 83 ? 12.865 -7.835 -16.393 1.00 98.12 83 LEU A C 1
ATOM 662 O O . LEU A 1 83 ? 12.106 -8.209 -15.505 1.00 98.12 83 LEU A O 1
ATOM 666 N N . GLU A 1 84 ? 13.999 -7.179 -16.136 1.00 98.00 84 GLU A N 1
ATOM 667 C CA . GLU A 1 84 ? 14.436 -6.823 -14.778 1.00 98.00 84 GLU A CA 1
ATOM 668 C C . GLU A 1 84 ? 13.422 -5.901 -14.089 1.00 98.00 84 GLU A C 1
ATOM 670 O O . GLU A 1 84 ? 12.992 -6.178 -12.969 1.00 98.00 84 GLU A O 1
ATOM 675 N N . ARG A 1 85 ? 12.961 -4.856 -14.786 1.00 97.94 85 ARG A N 1
ATOM 676 C CA . ARG A 1 85 ? 11.936 -3.939 -14.273 1.00 97.94 85 ARG A CA 1
ATOM 677 C C . ARG A 1 85 ? 10.615 -4.654 -13.995 1.00 97.94 85 ARG A C 1
ATOM 679 O O . ARG A 1 85 ? 9.959 -4.359 -12.999 1.00 97.94 85 ARG A O 1
ATOM 686 N N . ASP A 1 86 ? 10.180 -5.539 -14.885 1.00 98.25 86 ASP A N 1
ATOM 687 C CA . ASP A 1 86 ? 8.903 -6.237 -14.727 1.00 98.25 86 ASP A CA 1
ATOM 688 C C . ASP A 1 86 ? 8.967 -7.248 -13.567 1.00 98.25 86 ASP A C 1
ATOM 690 O O . ASP A 1 86 ? 8.009 -7.357 -12.801 1.00 98.25 86 ASP A O 1
ATOM 694 N N . ALA A 1 87 ? 10.117 -7.899 -13.361 1.00 98.12 87 ALA A N 1
ATOM 695 C CA . ALA A 1 87 ? 10.366 -8.736 -12.189 1.00 98.12 87 ALA A CA 1
ATOM 696 C C . ALA A 1 87 ? 10.363 -7.923 -10.882 1.00 98.12 87 ALA A C 1
ATOM 698 O O . ALA A 1 87 ? 9.737 -8.332 -9.904 1.00 98.12 87 ALA A O 1
ATOM 699 N N . GLU A 1 88 ? 11.008 -6.753 -10.867 1.00 98.06 88 GLU A N 1
ATOM 700 C CA . GLU A 1 88 ? 11.015 -5.859 -9.705 1.00 98.06 88 GLU A CA 1
ATOM 701 C C . GLU A 1 88 ? 9.605 -5.351 -9.371 1.00 98.06 88 GLU A C 1
ATOM 703 O O . GLU A 1 88 ? 9.196 -5.358 -8.210 1.00 98.06 88 GLU A O 1
ATOM 708 N N . ARG A 1 89 ? 8.813 -4.983 -10.387 1.00 98.00 89 ARG A N 1
ATOM 709 C CA . ARG A 1 89 ? 7.407 -4.592 -10.202 1.00 98.00 89 ARG A CA 1
ATOM 710 C C . ARG A 1 89 ? 6.572 -5.719 -9.613 1.00 98.00 89 ARG A C 1
ATOM 712 O O . ARG A 1 89 ? 5.857 -5.478 -8.646 1.00 98.00 89 ARG A O 1
ATOM 719 N N . ALA A 1 90 ? 6.693 -6.932 -10.147 1.00 97.94 90 ALA A N 1
ATOM 720 C CA . ALA A 1 90 ? 5.972 -8.088 -9.625 1.00 97.94 90 ALA A CA 1
ATOM 721 C C . ALA A 1 90 ? 6.350 -8.382 -8.163 1.00 97.94 90 ALA A C 1
ATOM 723 O O . ALA A 1 90 ? 5.484 -8.690 -7.345 1.00 97.94 90 ALA A O 1
ATOM 724 N N . TRP A 1 91 ? 7.632 -8.238 -7.813 1.00 97.69 91 TRP A N 1
ATOM 725 C CA . TRP A 1 91 ? 8.096 -8.400 -6.436 1.00 97.69 91 TRP A CA 1
ATOM 726 C C . TRP A 1 91 ? 7.508 -7.337 -5.498 1.00 97.69 91 TRP A C 1
ATOM 728 O O . TRP A 1 91 ? 6.973 -7.683 -4.445 1.00 97.69 91 TRP A O 1
ATOM 738 N N . LEU A 1 92 ? 7.530 -6.061 -5.898 1.00 97.81 92 LEU A N 1
ATOM 739 C CA . LEU A 1 92 ? 6.945 -4.964 -5.119 1.00 97.81 92 LEU A CA 1
ATOM 740 C C . LEU A 1 92 ? 5.428 -5.108 -4.955 1.00 97.81 92 LEU A C 1
ATOM 742 O O . LEU A 1 92 ? 4.891 -4.832 -3.883 1.00 97.81 92 LEU A O 1
ATOM 746 N N . GLU A 1 93 ? 4.724 -5.540 -6.001 1.00 97.56 93 GLU A N 1
ATOM 747 C CA . GLU A 1 93 ? 3.285 -5.811 -5.944 1.00 97.56 93 GLU A CA 1
ATOM 748 C C . GLU A 1 93 ? 2.972 -6.952 -4.976 1.00 97.56 93 GLU A C 1
ATOM 750 O O . GLU A 1 93 ? 2.071 -6.817 -4.145 1.00 97.56 93 GLU A O 1
ATOM 755 N N . HIS A 1 94 ? 3.750 -8.035 -5.022 1.00 96.88 94 HIS A N 1
ATOM 756 C CA . HIS A 1 94 ? 3.617 -9.149 -4.089 1.00 96.88 94 HIS A CA 1
ATOM 757 C C . HIS A 1 94 ? 3.897 -8.721 -2.640 1.00 96.88 94 HIS A C 1
ATOM 759 O O . HIS A 1 94 ? 3.115 -9.027 -1.741 1.00 96.88 94 HIS A O 1
ATOM 765 N N . GLU A 1 95 ? 4.976 -7.976 -2.393 1.00 97.62 95 GLU A N 1
ATOM 766 C CA . GLU A 1 95 ? 5.314 -7.477 -1.055 1.00 97.62 95 GLU A CA 1
ATOM 767 C C . GLU A 1 95 ? 4.239 -6.518 -0.519 1.00 97.62 95 GLU A C 1
ATOM 769 O O . GLU A 1 95 ? 3.861 -6.576 0.654 1.00 97.62 95 GLU A O 1
ATOM 774 N N . ARG A 1 96 ? 3.703 -5.645 -1.377 1.00 97.38 96 ARG A N 1
ATOM 775 C CA . ARG A 1 96 ? 2.602 -4.748 -1.015 1.00 97.38 96 ARG A CA 1
ATOM 776 C C . ARG A 1 96 ? 1.329 -5.525 -0.688 1.00 97.38 96 ARG A C 1
ATOM 778 O O . ARG A 1 96 ? 0.666 -5.190 0.289 1.00 97.38 96 ARG A O 1
ATOM 785 N N . ALA A 1 97 ? 0.993 -6.545 -1.476 1.00 96.44 97 ALA A N 1
ATOM 786 C CA . ALA A 1 97 ? -0.158 -7.403 -1.211 1.00 96.44 97 ALA A CA 1
ATOM 787 C C . ALA A 1 97 ? -0.009 -8.148 0.125 1.00 96.44 97 ALA A C 1
ATOM 789 O O . ALA A 1 97 ? -0.963 -8.188 0.898 1.00 96.44 97 ALA A O 1
ATOM 790 N N . GLY A 1 98 ? 1.193 -8.653 0.427 1.00 96.88 98 GLY A N 1
ATOM 791 C CA . GLY A 1 98 ? 1.511 -9.271 1.716 1.00 96.88 98 GLY A CA 1
ATOM 792 C C . GLY A 1 98 ? 1.296 -8.313 2.887 1.00 96.88 98 GLY A C 1
ATOM 793 O O . GLY A 1 98 ? 0.546 -8.629 3.803 1.00 96.88 98 GLY A O 1
ATOM 794 N N . ARG A 1 99 ? 1.843 -7.092 2.808 1.00 96.50 99 ARG A N 1
ATOM 795 C CA . ARG A 1 99 ? 1.656 -6.071 3.855 1.00 96.50 99 ARG A CA 1
ATOM 796 C C . ARG A 1 99 ? 0.189 -5.722 4.097 1.00 96.50 99 ARG A C 1
ATOM 798 O O . ARG A 1 99 ? -0.234 -5.648 5.243 1.00 96.50 99 ARG A O 1
ATOM 805 N N . ILE A 1 100 ? -0.593 -5.548 3.032 1.00 96.19 100 ILE A N 1
ATOM 806 C CA . 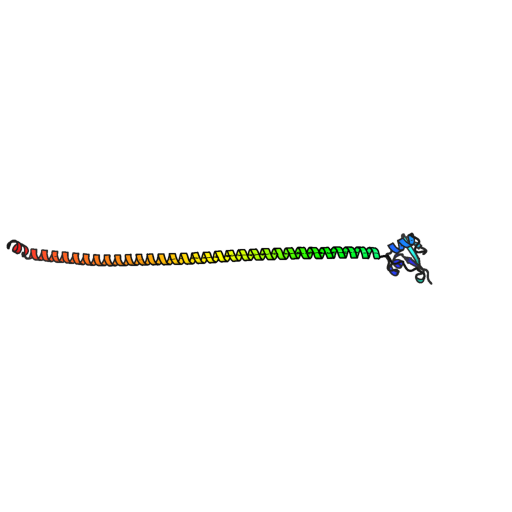ILE A 1 100 ? -2.031 -5.266 3.149 1.00 96.19 100 ILE A CA 1
ATOM 807 C C . ILE A 1 100 ? -2.766 -6.445 3.803 1.00 96.19 100 ILE A C 1
ATOM 809 O O . ILE A 1 100 ? -3.663 -6.230 4.616 1.00 96.19 100 ILE A O 1
ATOM 813 N N . ALA A 1 101 ? -2.398 -7.684 3.465 1.00 96.44 101 ALA A N 1
ATOM 814 C CA . ALA A 1 101 ? -2.987 -8.871 4.076 1.00 96.44 101 ALA A CA 1
ATOM 815 C C . ALA A 1 101 ? -2.656 -8.964 5.575 1.00 96.44 101 ALA A C 1
ATOM 817 O O . ALA A 1 101 ? -3.559 -9.199 6.378 1.00 96.44 101 ALA A O 1
ATOM 818 N N . ASP A 1 102 ? -1.403 -8.713 5.955 1.00 96.75 102 ASP A N 1
ATOM 819 C CA . ASP A 1 102 ? -0.965 -8.713 7.354 1.00 96.75 102 ASP A CA 1
ATOM 820 C C . ASP A 1 102 ? -1.665 -7.604 8.162 1.00 96.75 102 ASP A C 1
ATOM 822 O O . ASP A 1 102 ? -2.163 -7.845 9.265 1.00 96.75 102 ASP A O 1
ATOM 826 N N . GLU A 1 103 ? -1.775 -6.394 7.601 1.00 96.38 103 GLU A N 1
ATOM 827 C CA . GLU A 1 103 ? -2.506 -5.275 8.209 1.00 96.38 103 GLU A CA 1
ATOM 828 C C . GLU A 1 103 ? -3.996 -5.594 8.390 1.00 96.38 103 GLU A C 1
ATOM 830 O O . GLU A 1 103 ? -4.566 -5.296 9.442 1.00 96.38 103 GLU A O 1
ATOM 835 N N . ALA A 1 104 ? -4.628 -6.235 7.400 1.00 95.75 104 ALA A N 1
ATOM 836 C CA . ALA A 1 104 ? -6.024 -6.653 7.484 1.00 95.75 104 ALA A CA 1
ATOM 837 C C . ALA A 1 104 ? -6.238 -7.708 8.581 1.00 95.75 104 ALA A C 1
ATOM 839 O O . ALA A 1 104 ? -7.164 -7.574 9.381 1.00 95.75 104 ALA A O 1
ATOM 840 N N . GLN A 1 105 ? -5.354 -8.707 8.673 1.00 97.06 105 GLN A N 1
ATOM 841 C CA . GLN A 1 105 ? -5.400 -9.712 9.740 1.00 97.06 105 GLN A CA 1
ATOM 842 C C . GLN A 1 105 ? -5.219 -9.078 11.121 1.00 97.06 105 GLN A C 1
ATOM 844 O O . GLN A 1 105 ? -5.949 -9.403 12.058 1.00 97.06 105 GLN A O 1
ATOM 849 N N . HIS A 1 106 ? -4.274 -8.148 11.261 1.00 97.12 106 HIS A N 1
ATOM 850 C CA . HIS A 1 106 ? -4.061 -7.438 12.518 1.00 97.12 106 HIS A CA 1
ATOM 851 C C . HIS A 1 106 ? -5.277 -6.577 12.899 1.00 97.12 106 HIS A C 1
ATOM 853 O O . HIS A 1 106 ? -5.701 -6.572 14.056 1.00 97.12 106 HIS A O 1
ATOM 859 N N . ALA A 1 107 ? -5.889 -5.886 11.934 1.00 96.00 107 ALA A N 1
ATOM 860 C CA . ALA A 1 107 ? -7.108 -5.114 12.159 1.00 96.00 107 ALA A CA 1
ATOM 861 C C . ALA A 1 107 ? -8.285 -6.003 12.600 1.00 96.00 107 ALA A C 1
ATOM 863 O O . ALA A 1 107 ? -9.016 -5.638 13.522 1.00 96.00 107 ALA A O 1
ATOM 864 N N . GLU A 1 108 ? -8.443 -7.185 12.002 1.00 97.19 108 GLU A N 1
ATOM 865 C CA . GLU A 1 108 ? -9.471 -8.158 12.388 1.00 97.19 108 GLU A CA 1
ATOM 866 C C . GLU A 1 108 ? -9.251 -8.702 13.809 1.00 97.19 108 GLU A C 1
ATOM 868 O O . GLU A 1 108 ? -10.202 -8.831 14.587 1.00 97.19 108 GLU A O 1
ATOM 873 N N . GLN A 1 109 ? -7.995 -8.954 14.192 1.00 97.31 109 GLN A N 1
ATOM 874 C CA . GLN A 1 109 ? -7.640 -9.347 15.558 1.00 97.31 109 GLN A CA 1
ATOM 875 C C . GLN A 1 109 ? -7.981 -8.249 16.571 1.00 97.31 109 GLN A C 1
ATOM 877 O O . GLN A 1 109 ? -8.595 -8.541 17.600 1.00 97.31 109 GLN A O 1
ATOM 882 N N . LEU A 1 110 ? -7.645 -6.989 16.270 1.00 97.75 110 LEU A N 1
ATOM 883 C CA . LEU A 1 110 ? -7.988 -5.846 17.120 1.00 97.75 110 LEU A CA 1
ATOM 884 C C . LEU A 1 110 ? -9.502 -5.660 17.247 1.00 97.75 110 LEU A C 1
ATOM 886 O O . LEU A 1 110 ? -9.994 -5.440 18.352 1.00 97.75 110 LEU A O 1
ATOM 890 N N . ALA A 1 111 ? -10.249 -5.784 16.147 1.00 96.00 111 ALA A N 1
ATOM 891 C CA . ALA A 1 111 ? -11.707 -5.696 16.164 1.00 96.00 111 ALA A CA 1
ATOM 892 C C . ALA A 1 111 ? -12.326 -6.813 17.019 1.00 96.00 111 ALA A C 1
ATOM 894 O O . ALA A 1 111 ? -13.150 -6.544 17.892 1.00 96.00 111 ALA A O 1
ATOM 895 N N . SER A 1 112 ? -11.855 -8.051 16.842 1.00 97.25 112 SER A N 1
ATOM 896 C CA . SER A 1 112 ? -12.288 -9.204 17.639 1.00 97.25 112 SER A CA 1
ATOM 897 C C . SER A 1 112 ? -11.973 -9.030 19.127 1.00 97.25 112 SER A C 1
ATOM 899 O O . SER A 1 112 ? -12.752 -9.435 19.990 1.00 97.25 112 SER A O 1
ATOM 901 N N . GLN A 1 113 ? -10.821 -8.441 19.454 1.00 96.88 113 GLN A N 1
ATOM 902 C CA . GLN A 1 113 ? -10.448 -8.152 20.834 1.00 96.88 113 GLN A CA 1
ATOM 903 C C . GLN A 1 113 ? -11.329 -7.052 21.433 1.00 96.88 113 GLN A C 1
ATOM 905 O O . GLN A 1 113 ? -11.858 -7.236 22.527 1.00 96.88 113 GLN A O 1
ATOM 910 N N . ALA A 1 114 ? -11.557 -5.963 20.698 1.00 96.56 114 ALA A N 1
ATOM 911 C CA . ALA A 1 114 ? -12.435 -4.881 21.125 1.00 96.56 114 ALA A CA 1
ATOM 912 C C . ALA A 1 114 ? -13.872 -5.368 21.371 1.00 96.56 114 ALA A C 1
ATOM 914 O O . ALA A 1 114 ? -14.497 -4.965 22.350 1.00 96.56 114 ALA A O 1
ATOM 915 N N . GLU A 1 115 ? -14.385 -6.279 20.540 1.00 95.44 115 GLU A N 1
ATOM 916 C CA . GLU A 1 115 ? -15.700 -6.892 20.742 1.00 95.44 115 GLU A CA 1
ATOM 917 C C . GLU A 1 115 ? -15.747 -7.731 22.028 1.00 95.44 115 GLU A C 1
ATOM 919 O O . GLU A 1 115 ? -16.685 -7.617 22.821 1.00 95.44 115 GLU A O 1
ATOM 924 N N . ARG A 1 116 ? -14.713 -8.541 22.290 1.00 96.50 116 ARG A N 1
ATOM 925 C CA . ARG A 1 116 ? -14.609 -9.309 23.543 1.00 96.50 116 ARG A CA 1
ATOM 926 C C . ARG A 1 116 ? -14.551 -8.395 24.762 1.00 96.50 116 ARG A C 1
ATOM 928 O O . ARG A 1 116 ? -15.214 -8.682 25.758 1.00 96.50 116 ARG A O 1
ATOM 935 N N . ASP A 1 117 ? -13.800 -7.303 24.681 1.00 95.88 117 ASP A N 1
ATOM 936 C CA . ASP A 1 117 ? -13.674 -6.337 25.770 1.00 95.88 117 ASP A CA 1
ATOM 937 C C . ASP A 1 117 ? -14.988 -5.580 26.005 1.00 95.88 117 ASP A C 1
ATOM 939 O O . ASP A 1 117 ? -15.406 -5.429 27.154 1.00 95.88 117 ASP A O 1
ATOM 943 N N . ALA A 1 118 ? -15.700 -5.196 24.941 1.00 93.38 118 ALA A N 1
ATOM 944 C CA . ALA A 1 118 ? -17.029 -4.595 25.032 1.00 93.38 118 ALA A CA 1
ATOM 945 C C . ALA A 1 118 ? -18.044 -5.556 25.671 1.00 93.38 118 ALA A C 1
ATOM 947 O O . ALA A 1 118 ? -18.761 -5.173 26.598 1.00 93.38 118 ALA A O 1
ATOM 948 N N . ASN A 1 119 ? -18.054 -6.824 25.251 1.00 95.38 119 ASN A N 1
ATOM 949 C CA . ASN A 1 119 ? -18.911 -7.856 25.836 1.00 95.38 119 ASN A CA 1
ATOM 950 C C . ASN A 1 119 ? -18.584 -8.093 27.316 1.00 95.38 119 ASN A C 1
ATOM 952 O O . ASN A 1 119 ? -19.485 -8.226 28.147 1.00 95.38 119 ASN A O 1
ATOM 956 N N . ARG A 1 120 ? -17.297 -8.087 27.677 1.00 96.31 120 ARG A N 1
ATOM 957 C CA . ARG A 1 120 ? -16.853 -8.211 29.069 1.00 96.31 120 ARG A CA 1
ATOM 958 C C . ARG A 1 120 ? -17.285 -7.013 29.911 1.00 96.31 120 ARG A C 1
ATOM 960 O O . ARG A 1 120 ? -17.775 -7.200 31.022 1.00 96.31 120 ARG A O 1
ATOM 967 N N . ALA A 1 121 ? -17.136 -5.799 29.387 1.00 93.94 121 ALA A N 1
ATOM 968 C CA . ALA A 1 121 ? -17.570 -4.579 30.058 1.00 93.94 121 ALA A CA 1
ATOM 969 C C . ALA A 1 121 ? -19.095 -4.556 30.258 1.00 93.94 121 ALA A C 1
ATOM 971 O O . ALA A 1 121 ? -19.561 -4.226 31.348 1.00 93.94 121 ALA A O 1
ATOM 972 N N . ALA A 1 122 ? -19.870 -4.977 29.254 1.00 92.44 122 ALA A N 1
ATOM 973 C CA . ALA A 1 122 ? -21.323 -5.100 29.356 1.00 92.44 122 ALA A CA 1
ATOM 974 C C . ALA A 1 122 ? -21.746 -6.131 30.418 1.00 92.44 122 ALA A C 1
ATOM 976 O O . ALA A 1 122 ? -22.646 -5.861 31.219 1.00 92.44 122 ALA A O 1
ATOM 977 N N . ALA A 1 123 ? -21.068 -7.282 30.485 1.00 93.75 123 ALA A N 1
ATOM 978 C CA . ALA A 1 123 ? -21.325 -8.293 31.509 1.00 93.75 123 ALA A CA 1
ATOM 979 C C . ALA A 1 123 ? -21.034 -7.763 32.924 1.00 93.75 123 ALA A C 1
ATOM 981 O O . ALA A 1 123 ? -21.877 -7.887 33.812 1.00 93.75 123 ALA A O 1
ATOM 982 N N . LEU A 1 124 ? -19.888 -7.100 33.118 1.00 95.31 124 LEU A N 1
ATOM 983 C CA . LEU A 1 124 ? -19.522 -6.478 34.397 1.00 95.31 124 LEU A CA 1
ATOM 984 C C . LEU A 1 124 ? -20.501 -5.372 34.803 1.00 95.31 124 LEU A C 1
ATOM 986 O O . LEU A 1 124 ? -20.877 -5.279 35.970 1.00 95.31 124 LEU A O 1
ATOM 990 N N . SER A 1 125 ? -20.943 -4.550 33.848 1.00 93.12 125 SER A N 1
ATOM 991 C CA . SER A 1 125 ? -21.950 -3.516 34.093 1.00 93.12 125 SER A CA 1
ATOM 992 C C . SER A 1 125 ? -23.276 -4.131 34.539 1.00 93.12 125 SER A C 1
ATOM 994 O O . SER A 1 125 ? -23.845 -3.683 35.532 1.00 93.12 125 SER A O 1
ATOM 996 N N . THR A 1 126 ? -23.719 -5.202 33.878 1.00 93.25 126 THR A N 1
ATOM 997 C CA . THR A 1 126 ? -24.948 -5.925 34.239 1.00 93.25 126 THR A CA 1
ATOM 998 C C . THR A 1 126 ? -24.850 -6.528 35.642 1.00 93.25 126 THR A C 1
ATOM 1000 O O . THR A 1 126 ? -25.777 -6.392 36.441 1.00 93.25 126 THR A O 1
ATOM 1003 N N . GLU A 1 127 ? -23.714 -7.144 35.979 1.00 95.62 127 GLU A N 1
ATOM 1004 C CA . GLU A 1 127 ? -23.465 -7.698 37.313 1.00 95.62 127 GLU A CA 1
ATOM 1005 C C . GLU A 1 127 ? -23.456 -6.603 38.391 1.00 95.62 127 GLU A C 1
ATOM 1007 O O . GLU A 1 127 ? -24.062 -6.763 39.452 1.00 95.62 127 GLU A O 1
ATOM 1012 N N . MET A 1 128 ? -22.812 -5.464 38.121 1.00 95.12 128 MET A N 1
ATOM 1013 C CA . MET A 1 128 ? -22.786 -4.328 39.043 1.00 95.12 128 MET A CA 1
ATOM 1014 C C . MET A 1 128 ? -24.186 -3.738 39.245 1.00 95.12 128 MET A C 1
ATOM 1016 O O . MET A 1 128 ? -24.579 -3.493 40.384 1.00 95.12 128 MET A O 1
ATOM 1020 N N . SER A 1 129 ? -24.971 -3.566 38.178 1.00 92.25 129 SER A N 1
ATOM 1021 C CA . SER A 1 129 ? -26.364 -3.119 38.276 1.00 92.25 129 SER A CA 1
ATOM 1022 C C . SER A 1 129 ? -27.228 -4.092 39.081 1.00 92.25 129 SER A C 1
ATOM 1024 O O . SER A 1 129 ? -28.030 -3.648 39.902 1.00 92.25 129 SER A O 1
ATOM 1026 N N . ALA A 1 130 ? -27.038 -5.404 38.909 1.00 94.06 130 ALA A N 1
ATOM 1027 C 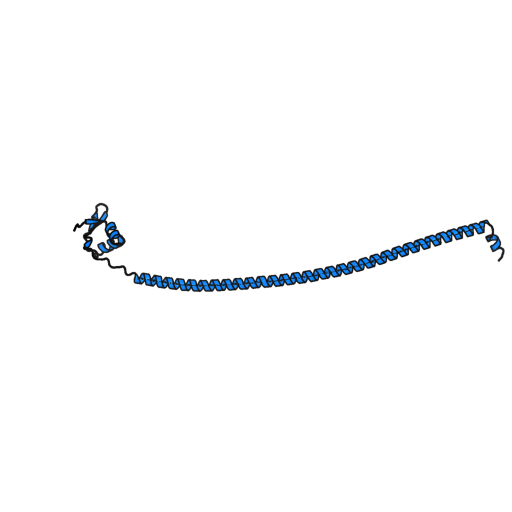CA . ALA A 1 130 ? -27.738 -6.411 39.702 1.00 94.06 130 ALA A CA 1
ATOM 1028 C C . ALA A 1 130 ? -27.387 -6.304 41.197 1.00 94.06 130 ALA A C 1
ATOM 1030 O O . ALA A 1 130 ? -28.290 -6.262 42.032 1.00 94.06 130 ALA A O 1
ATOM 1031 N N . LYS A 1 131 ? -26.096 -6.167 41.537 1.00 94.94 131 LYS A N 1
ATOM 1032 C CA . LYS A 1 131 ? -25.642 -5.979 42.928 1.00 94.94 131 LYS A CA 1
ATOM 1033 C C . LYS A 1 131 ? -26.191 -4.695 43.549 1.00 94.94 131 LYS A C 1
ATOM 1035 O O . LYS A 1 131 ? -26.701 -4.731 44.665 1.00 94.94 131 LYS A O 1
ATOM 1040 N N . LEU A 1 132 ? -26.153 -3.582 42.814 1.00 92.94 132 LEU A N 1
ATOM 1041 C CA . LEU A 1 132 ? -26.715 -2.308 43.271 1.00 92.94 132 LEU A CA 1
ATOM 1042 C C . LEU A 1 132 ? -28.227 -2.405 43.504 1.00 92.94 132 LEU A C 1
ATOM 1044 O O . LEU A 1 132 ? -28.729 -1.885 44.498 1.00 92.94 132 LEU A O 1
ATOM 1048 N N . SER A 1 133 ? -28.959 -3.105 42.631 1.00 91.88 133 SER A N 1
ATOM 1049 C CA . SER A 1 133 ? -30.389 -3.351 42.836 1.00 91.88 133 SER A CA 1
ATOM 1050 C C . SER A 1 133 ? -30.651 -4.216 44.071 1.00 91.88 133 SER A C 1
ATOM 1052 O O . SER A 1 133 ? -31.620 -3.973 44.790 1.00 91.88 133 SER A O 1
ATOM 1054 N N . GLU A 1 134 ? -29.814 -5.221 44.334 1.00 94.19 134 GLU A N 1
ATOM 1055 C CA . GLU A 1 134 ? -29.937 -6.074 45.516 1.00 94.19 134 GLU A CA 1
ATOM 1056 C C . GLU A 1 134 ? -29.682 -5.285 46.813 1.00 94.19 134 GLU A C 1
ATOM 1058 O O . GLU A 1 134 ? -30.446 -5.405 47.775 1.00 94.19 134 GLU A O 1
ATOM 1063 N N . GLU A 1 135 ? -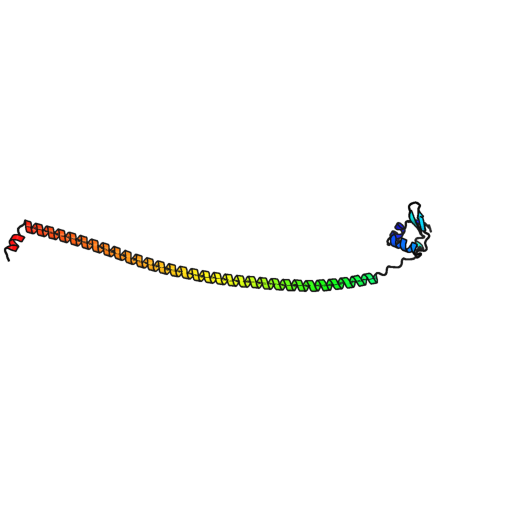28.659 -4.428 46.840 1.00 93.06 135 GLU A N 1
ATOM 1064 C CA . GLU A 1 135 ? -28.383 -3.536 47.974 1.00 93.06 135 GLU A CA 1
ATOM 1065 C C . GLU A 1 135 ? -29.486 -2.489 48.184 1.00 93.06 135 GLU A C 1
ATOM 1067 O O . GLU A 1 135 ? -29.911 -2.250 49.320 1.00 93.06 135 GLU A O 1
ATOM 1072 N N . ALA A 1 136 ? -30.012 -1.903 47.106 1.00 90.94 136 ALA A N 1
ATOM 1073 C CA . ALA A 1 136 ? -31.144 -0.980 47.173 1.00 90.94 136 ALA A CA 1
ATOM 1074 C C . ALA A 1 136 ? -32.394 -1.658 47.767 1.00 90.94 136 ALA A C 1
ATOM 1076 O O . ALA A 1 136 ? -33.079 -1.089 48.618 1.00 90.94 136 ALA A O 1
ATOM 1077 N N . ASN A 1 137 ? -32.657 -2.913 47.396 1.00 93.69 137 ASN A N 1
ATOM 1078 C CA . ASN A 1 137 ? -33.758 -3.684 47.972 1.00 93.69 137 ASN A CA 1
ATOM 1079 C C . ASN A 1 137 ? -33.547 -3.958 49.470 1.00 93.69 137 ASN A C 1
ATOM 1081 O O . ASN A 1 137 ? -34.468 -3.760 50.265 1.00 93.69 137 ASN A O 1
ATOM 1085 N N . LYS A 1 138 ? -32.334 -4.357 49.881 1.00 93.38 138 LYS A N 1
ATOM 1086 C CA . LYS A 1 138 ? -31.990 -4.589 51.298 1.00 93.38 138 LYS A CA 1
ATOM 1087 C C . LYS A 1 138 ? -32.157 -3.324 52.141 1.00 93.38 138 LYS A C 1
ATOM 1089 O O . LYS A 1 138 ? -32.744 -3.370 53.221 1.00 93.38 138 LYS A O 1
ATOM 1094 N N . THR A 1 139 ? -31.677 -2.186 51.645 1.00 91.69 139 THR A N 1
ATOM 1095 C CA . THR A 1 139 ? -31.812 -0.896 52.340 1.00 91.69 139 THR A CA 1
ATOM 1096 C C . THR A 1 139 ? -33.269 -0.443 52.434 1.00 91.69 139 THR A C 1
ATOM 1098 O O . THR A 1 139 ? -33.696 -0.002 53.503 1.00 91.69 139 THR A O 1
ATOM 1101 N N . GLY A 1 140 ? -34.068 -0.629 51.378 1.00 91.38 140 GLY A N 1
ATOM 1102 C CA . GLY A 1 140 ? -35.511 -0.378 51.408 1.00 91.38 140 GLY A CA 1
ATOM 1103 C C . GLY A 1 140 ? -36.246 -1.229 52.452 1.00 91.38 140 GLY A C 1
ATOM 1104 O O . GLY A 1 140 ? -37.042 -0.702 53.233 1.00 91.38 140 GLY A O 1
ATOM 1105 N N . GLN A 1 141 ? -35.933 -2.526 52.534 1.00 91.56 141 GLN A N 1
ATOM 1106 C CA . GLN A 1 141 ? -36.485 -3.425 53.556 1.00 91.56 141 GLN A CA 1
ATOM 1107 C C . GLN A 1 141 ? -36.079 -3.002 54.976 1.00 91.56 141 GLN A C 1
ATOM 1109 O O . GLN A 1 141 ? -36.928 -2.937 55.866 1.00 91.56 141 GLN A O 1
ATOM 1114 N N . ALA A 1 142 ? -34.809 -2.645 55.189 1.00 86.69 142 ALA A N 1
ATOM 1115 C CA . ALA A 1 142 ? -34.323 -2.166 56.482 1.00 86.69 142 ALA A CA 1
ATOM 1116 C C . ALA A 1 142 ? -35.037 -0.878 56.935 1.00 86.69 142 ALA A C 1
ATOM 1118 O O . ALA A 1 142 ? -35.423 -0.759 58.098 1.00 86.69 142 ALA A O 1
ATOM 1119 N N . GLN A 1 143 ? -35.284 0.065 56.018 1.00 88.19 143 GLN A N 1
ATOM 1120 C CA . GLN A 1 143 ? -36.048 1.282 56.317 1.00 88.19 143 GLN A CA 1
ATOM 1121 C C . GLN A 1 143 ? -37.505 0.985 56.692 1.00 88.19 143 GLN A C 1
ATOM 1123 O O . GLN A 1 143 ? -38.047 1.616 57.603 1.00 88.19 143 GLN A O 1
ATOM 1128 N N . GLN A 1 144 ? -38.153 0.034 56.013 1.00 91.19 144 GLN A N 1
ATOM 1129 C CA . GLN A 1 144 ? -39.515 -0.384 56.355 1.00 91.19 144 GLN A CA 1
ATOM 1130 C C . GLN A 1 144 ? -39.573 -1.032 57.744 1.00 91.19 144 GLN A C 1
ATOM 1132 O O . GLN A 1 144 ? -40.436 -0.669 58.544 1.00 91.19 144 GLN A O 1
ATOM 1137 N N . ALA A 1 145 ? -38.624 -1.916 58.063 1.00 87.75 145 ALA A N 1
ATOM 1138 C CA . ALA A 1 145 ? -38.525 -2.542 59.380 1.00 87.75 145 ALA A CA 1
ATOM 1139 C C . ALA A 1 145 ? -38.291 -1.505 60.493 1.00 87.75 145 ALA A C 1
ATOM 1141 O O . ALA A 1 145 ? -38.953 -1.551 61.529 1.00 87.75 145 ALA A O 1
ATOM 1142 N N . ALA A 1 146 ? -37.418 -0.519 60.261 1.00 86.25 146 ALA A N 1
ATOM 1143 C CA . ALA A 1 146 ? -37.174 0.569 61.207 1.00 86.25 146 ALA A CA 1
ATOM 1144 C C . ALA A 1 146 ? -38.440 1.406 61.474 1.00 86.25 146 ALA A C 1
ATOM 1146 O O . ALA A 1 146 ? -38.748 1.705 62.627 1.00 86.25 146 ALA A O 1
ATOM 1147 N N . LYS A 1 147 ? -39.220 1.727 60.430 1.00 91.62 147 LYS A N 1
ATOM 1148 C CA . LYS A 1 147 ? -40.504 2.436 60.581 1.00 91.62 147 LYS A CA 1
ATOM 1149 C C . LYS A 1 147 ? -41.520 1.631 61.392 1.00 91.62 147 LYS A C 1
ATOM 1151 O O . LYS A 1 147 ? -42.183 2.197 62.256 1.00 91.62 147 LYS A O 1
ATOM 1156 N N . GLN A 1 148 ? -41.633 0.327 61.140 1.00 92.31 148 GLN A N 1
ATOM 1157 C CA . GLN A 1 148 ? -42.525 -0.546 61.909 1.00 92.31 148 GLN A CA 1
ATOM 1158 C C . GLN A 1 148 ? -42.099 -0.632 63.378 1.00 92.31 148 GLN A C 1
ATOM 1160 O O . GLN A 1 148 ? -42.939 -0.516 64.268 1.00 92.31 148 GLN A O 1
ATOM 1165 N N . ALA A 1 149 ? -40.796 -0.767 63.643 1.00 86.75 149 ALA A N 1
ATOM 1166 C CA . ALA A 1 149 ? -40.258 -0.782 65.000 1.00 86.75 149 ALA A CA 1
ATOM 1167 C C . ALA A 1 149 ? -40.524 0.539 65.738 1.00 86.75 149 ALA A C 1
ATOM 1169 O O . ALA A 1 149 ? -40.896 0.521 66.909 1.00 86.75 149 ALA A O 1
ATOM 1170 N N . GLN A 1 150 ? -40.403 1.680 65.052 1.00 90.69 150 GLN A N 1
ATOM 1171 C CA . GLN A 1 150 ? -40.717 2.988 65.623 1.00 90.69 150 GLN A CA 1
ATOM 1172 C C . GLN A 1 150 ? -42.207 3.120 65.964 1.00 90.69 150 GLN A C 1
ATOM 1174 O O . GLN A 1 150 ? -42.542 3.528 67.072 1.00 90.69 150 GLN A O 1
ATOM 1179 N N . GLN A 1 151 ? -43.103 2.718 65.059 1.00 92.00 151 GLN A N 1
ATOM 1180 C CA . GLN A 1 151 ? -44.544 2.715 65.332 1.00 92.00 151 GLN A CA 1
ATOM 1181 C C . GLN A 1 151 ? -44.889 1.804 66.516 1.00 92.00 151 GLN A C 1
ATOM 1183 O O . GLN A 1 151 ? -45.647 2.200 67.400 1.00 92.00 151 GLN A O 1
ATOM 1188 N N . ALA A 1 152 ? -44.294 0.610 66.581 1.00 89.81 152 ALA A N 1
ATOM 1189 C CA . ALA A 1 152 ? -44.463 -0.296 67.712 1.00 89.81 152 ALA A CA 1
ATOM 1190 C C . ALA A 1 152 ? -43.968 0.341 69.023 1.00 89.81 152 ALA A C 1
ATOM 1192 O O . ALA A 1 152 ? -44.688 0.315 70.021 1.00 89.81 152 ALA A O 1
ATOM 1193 N N . ALA A 1 153 ? -42.797 0.983 69.014 1.00 87.25 153 ALA A N 1
ATOM 1194 C CA . ALA A 1 153 ? -42.265 1.691 70.175 1.00 87.25 153 ALA A CA 1
ATOM 1195 C C . ALA A 1 153 ? -43.184 2.841 70.625 1.00 87.25 153 ALA A C 1
ATOM 1197 O O . ALA A 1 153 ? -43.485 2.948 71.812 1.00 87.25 153 ALA A O 1
ATOM 1198 N N . GLU A 1 154 ? -43.704 3.646 69.694 1.00 93.06 154 GLU A N 1
ATOM 1199 C CA . GLU A 1 154 ? -44.661 4.718 69.992 1.00 93.06 154 GLU A CA 1
ATOM 1200 C C . GLU A 1 154 ? -45.965 4.169 70.590 1.00 93.06 154 GLU A C 1
ATOM 1202 O O . GLU A 1 154 ? -46.485 4.722 71.562 1.00 93.06 154 GLU A O 1
ATOM 1207 N N . THR A 1 155 ? -46.494 3.060 70.060 1.00 92.31 155 THR A N 1
ATOM 1208 C CA . THR A 1 155 ? -47.693 2.422 70.631 1.00 92.31 155 THR A CA 1
ATOM 1209 C C . THR A 1 155 ? -47.437 1.854 72.023 1.00 92.31 155 THR A C 1
ATOM 1211 O O . THR A 1 155 ? -48.260 2.049 72.919 1.00 92.31 155 THR A O 1
ATOM 1214 N N . ALA A 1 156 ? -46.283 1.217 72.239 1.00 89.25 156 ALA A N 1
ATOM 1215 C CA . ALA A 1 156 ? -45.886 0.708 73.542 1.00 89.25 156 ALA A CA 1
ATOM 1216 C C . ALA A 1 156 ? -45.742 1.854 74.551 1.00 89.25 156 ALA A C 1
ATOM 1218 O O . ALA A 1 156 ? -46.272 1.765 75.656 1.00 89.25 156 ALA A O 1
ATOM 1219 N N . GLN A 1 157 ? -45.126 2.969 74.156 1.00 91.38 157 GLN A N 1
ATOM 1220 C CA . GLN A 1 157 ? -44.982 4.145 75.007 1.00 91.38 157 GLN A CA 1
ATOM 1221 C C . GLN A 1 157 ? -46.340 4.754 75.377 1.00 91.38 157 GLN A C 1
ATOM 1223 O O . GLN A 1 157 ? -46.599 4.981 76.557 1.00 91.38 157 GLN A O 1
ATOM 1228 N N . ARG A 1 158 ? -47.253 4.914 74.409 1.00 91.00 158 ARG A N 1
ATOM 1229 C CA . ARG A 1 158 ? -48.631 5.366 74.677 1.00 91.00 158 ARG A CA 1
ATOM 1230 C C . ARG A 1 158 ? -49.383 4.410 75.601 1.00 91.00 158 ARG A C 1
ATOM 1232 O O . ARG A 1 158 ? -50.088 4.861 76.497 1.00 91.00 158 ARG A O 1
ATOM 1239 N N . SER A 1 159 ? -49.227 3.096 75.423 1.00 91.56 159 SER A N 1
ATOM 1240 C CA . SER A 1 159 ? -49.840 2.112 76.326 1.00 91.56 159 SER A CA 1
ATOM 1241 C C . SER A 1 159 ? -49.273 2.205 77.743 1.00 91.56 159 SER A C 1
ATOM 1243 O O . SER A 1 159 ? -50.034 2.157 78.704 1.00 91.56 159 SER A O 1
ATOM 1245 N N . ALA A 1 160 ? -47.962 2.417 77.887 1.00 89.12 160 ALA A N 1
ATOM 1246 C CA . ALA A 1 160 ? -47.314 2.584 79.181 1.00 89.12 160 ALA A CA 1
ATOM 1247 C C . ALA A 1 160 ? -47.759 3.881 79.872 1.00 89.12 160 ALA A C 1
ATOM 1249 O O . ALA A 1 160 ? -48.007 3.879 81.076 1.00 89.12 160 ALA A O 1
ATOM 1250 N N . GLU A 1 161 ? -47.910 4.975 79.124 1.00 90.44 161 GLU A N 1
ATOM 1251 C CA . GLU A 1 161 ? -48.473 6.232 79.625 1.00 90.44 161 GLU A CA 1
ATOM 1252 C C . GLU A 1 161 ? -49.938 6.074 80.042 1.00 90.44 161 GLU A C 1
ATOM 1254 O O . GLU A 1 161 ? -50.307 6.514 81.132 1.00 90.44 161 GLU A O 1
ATOM 1259 N N . ASN A 1 162 ? -50.756 5.385 79.242 1.00 91.38 162 ASN A N 1
ATOM 1260 C CA . ASN A 1 162 ? -52.142 5.074 79.595 1.00 91.38 162 ASN A CA 1
ATOM 1261 C C . ASN A 1 162 ? -52.218 4.237 80.875 1.00 91.38 162 ASN A C 1
ATOM 1263 O O . ASN A 1 162 ? -52.914 4.628 81.807 1.00 91.38 162 ASN A O 1
ATOM 1267 N N . LEU A 1 163 ? -51.436 3.157 80.977 1.00 89.44 163 LEU A N 1
ATOM 1268 C CA . LEU A 1 163 ? -51.356 2.330 82.185 1.00 89.44 163 LEU A CA 1
ATOM 1269 C C . LEU A 1 163 ? -50.884 3.144 83.394 1.00 89.44 163 LEU A C 1
ATOM 1271 O O . LEU A 1 163 ? -51.419 3.000 84.490 1.00 89.44 163 LEU A O 1
ATOM 1275 N N . LYS A 1 164 ? -49.908 4.040 83.214 1.00 89.94 164 LYS A N 1
ATOM 1276 C CA . LYS A 1 164 ? -49.435 4.935 84.278 1.00 89.94 164 LYS A CA 1
ATOM 1277 C C . LYS A 1 164 ? -50.542 5.885 84.744 1.00 89.94 164 LYS A C 1
ATOM 1279 O O . LYS A 1 164 ? -50.694 6.081 85.950 1.00 89.94 164 LYS A O 1
ATOM 1284 N N . ASN A 1 165 ? -51.324 6.439 83.820 1.00 87.88 165 ASN A N 1
ATOM 1285 C CA . ASN A 1 165 ? -52.458 7.314 84.121 1.00 87.88 165 ASN A CA 1
ATOM 1286 C C . ASN A 1 165 ? -53.607 6.553 84.800 1.00 87.88 165 ASN A C 1
ATOM 1288 O O . ASN A 1 165 ? -54.177 7.040 85.778 1.00 87.88 165 ASN A O 1
ATOM 1292 N N . GLU A 1 166 ? -53.918 5.339 84.349 1.00 85.69 166 GLU A N 1
ATOM 1293 C CA . GLU A 1 166 ? -54.887 4.447 84.995 1.00 85.69 166 GLU A CA 1
ATOM 1294 C C . GLU A 1 166 ? -54.457 4.112 86.426 1.00 85.69 166 GLU A C 1
ATOM 1296 O O . GLU A 1 166 ? -55.240 4.257 87.366 1.00 85.69 166 GLU A O 1
ATOM 1301 N N . LEU A 1 167 ? -53.186 3.755 86.621 1.00 82.06 167 LEU A N 1
ATOM 1302 C CA . LEU A 1 167 ? -52.626 3.430 87.931 1.00 82.06 167 LEU A CA 1
ATOM 1303 C C . LEU A 1 167 ? -52.622 4.654 88.861 1.00 82.06 167 LEU A C 1
ATOM 1305 O O . LEU A 1 167 ? -52.962 4.537 90.041 1.00 82.06 167 LEU A O 1
ATOM 1309 N N . ALA A 1 168 ? -52.321 5.845 88.337 1.00 82.50 168 ALA A N 1
ATOM 1310 C CA . ALA A 1 168 ? -52.451 7.103 89.072 1.00 82.50 168 ALA A CA 1
ATOM 1311 C C . ALA A 1 168 ? -53.910 7.387 89.474 1.00 82.50 168 ALA A C 1
ATOM 1313 O O . ALA A 1 168 ? -54.174 7.770 90.614 1.00 82.50 168 ALA A O 1
ATOM 1314 N N . THR A 1 169 ? -54.868 7.129 88.583 1.00 82.62 169 THR A N 1
ATOM 1315 C CA . THR A 1 169 ? -56.306 7.307 88.845 1.00 82.62 169 THR A CA 1
ATOM 1316 C C . THR A 1 169 ? -56.811 6.331 89.912 1.00 82.62 169 THR A C 1
ATOM 1318 O O . THR A 1 169 ? -57.550 6.722 90.820 1.00 82.62 169 THR A O 1
ATOM 1321 N N . LEU A 1 170 ? -56.377 5.068 89.855 1.00 77.06 170 LEU A N 1
ATOM 1322 C CA . LEU A 1 170 ? -56.687 4.042 90.856 1.00 77.06 170 LEU A CA 1
ATOM 1323 C C . LEU A 1 170 ? -56.086 4.371 92.232 1.00 77.06 170 LEU A C 1
ATOM 1325 O O . LEU A 1 170 ? -56.747 4.139 93.249 1.00 77.06 170 LEU A O 1
ATOM 1329 N N . ARG A 1 171 ? -54.879 4.962 92.279 1.00 77.19 171 ARG A N 1
ATOM 1330 C CA . ARG A 1 171 ? -54.306 5.517 93.521 1.00 77.19 171 ARG A CA 1
ATOM 1331 C C . ARG A 1 171 ? -55.167 6.653 94.055 1.00 77.19 171 ARG A C 1
ATOM 1333 O O . ARG A 1 171 ? -55.536 6.638 95.222 1.00 77.19 171 ARG A O 1
ATOM 1340 N N . HIS A 1 172 ? -55.534 7.607 93.202 1.00 76.25 172 HIS A N 1
ATOM 1341 C CA . HIS A 1 172 ? -56.245 8.810 93.633 1.00 76.25 172 HIS A CA 1
ATOM 1342 C C . HIS A 1 172 ? -57.653 8.521 94.179 1.00 76.25 172 HIS A C 1
ATOM 1344 O O . HIS A 1 172 ? -58.127 9.229 95.065 1.00 76.25 172 HIS A O 1
ATOM 1350 N N . ARG A 1 173 ? -58.307 7.456 93.690 1.00 78.81 173 ARG A N 1
ATOM 1351 C CA . ARG A 1 173 ? -59.613 6.973 94.177 1.00 78.81 173 ARG A CA 1
ATOM 1352 C C . ARG A 1 173 ? -59.523 6.073 95.423 1.00 78.81 173 ARG A C 1
ATOM 1354 O O . ARG A 1 173 ? -60.554 5.580 95.880 1.00 78.81 173 ARG A O 1
ATOM 1361 N N . GLY A 1 174 ? -58.323 5.823 95.958 1.00 70.62 174 GLY A N 1
ATOM 1362 C CA . GLY A 1 174 ? -58.101 4.977 97.139 1.00 70.62 174 GLY A CA 1
ATOM 1363 C C . GLY A 1 174 ? -58.424 3.493 96.921 1.00 70.62 174 GLY A C 1
ATOM 1364 O O . GLY A 1 174 ? -58.615 2.753 97.882 1.00 70.62 174 GLY A O 1
ATOM 1365 N N . TRP A 1 175 ? -58.533 3.045 95.666 1.00 66.94 175 TRP A N 1
ATOM 1366 C CA . TRP A 1 175 ? -58.848 1.652 95.327 1.00 66.94 175 TRP A CA 1
ATOM 1367 C C . TRP A 1 175 ? -57.656 0.719 95.563 1.00 66.94 175 TRP A C 1
ATOM 1369 O O . TRP A 1 175 ? -57.843 -0.417 95.991 1.00 66.94 175 TRP A O 1
ATOM 1379 N N . LEU A 1 176 ? -56.431 1.209 95.350 1.00 62.84 176 LEU A N 1
ATOM 1380 C CA . LEU A 1 176 ? -55.210 0.441 95.616 1.00 62.84 176 LEU A CA 1
ATOM 1381 C C . LEU A 1 176 ? -54.969 0.211 97.117 1.00 62.84 176 LEU A C 1
ATOM 1383 O O . LEU A 1 176 ? -54.516 -0.868 97.489 1.00 62.84 176 LEU A O 1
ATOM 1387 N N . ASP A 1 177 ? -55.349 1.157 97.979 1.00 65.75 177 ASP A N 1
ATOM 1388 C CA . ASP A 1 177 ? -55.275 0.985 99.438 1.00 65.75 177 ASP A CA 1
ATOM 1389 C C . ASP A 1 177 ? -56.341 0.007 99.962 1.00 65.75 177 ASP A C 1
ATOM 1391 O O . ASP A 1 177 ? -56.106 -0.707 100.933 1.00 65.75 177 ASP A O 1
ATOM 1395 N N . ARG A 1 178 ? -57.498 -0.092 99.288 1.00 61.50 178 ARG A N 1
ATOM 1396 C CA . ARG A 1 178 ? -58.528 -1.102 99.597 1.00 61.50 178 ARG A CA 1
ATOM 1397 C C . ARG A 1 178 ? -58.128 -2.506 99.147 1.00 61.50 178 ARG A C 1
ATOM 1399 O O . ARG A 1 178 ? -58.348 -3.451 99.892 1.00 61.50 178 ARG A O 1
ATOM 1406 N N . LEU A 1 179 ? -57.518 -2.645 97.967 1.00 60.03 179 LEU A N 1
ATOM 1407 C CA . LEU A 1 179 ? -56.991 -3.926 97.471 1.00 60.03 179 LEU A CA 1
ATOM 1408 C C . LEU A 1 179 ? -55.852 -4.467 98.347 1.00 60.03 179 LEU A C 1
ATOM 1410 O O . LEU A 1 179 ? -55.760 -5.672 98.546 1.00 60.03 179 LEU A O 1
ATOM 1414 N N . ARG A 1 180 ? -55.016 -3.586 98.911 1.00 60.03 180 ARG A N 1
ATOM 1415 C CA . ARG A 1 180 ? -53.917 -3.959 99.817 1.00 60.03 180 ARG A CA 1
ATOM 1416 C C . ARG A 1 180 ? -54.383 -4.455 101.194 1.00 60.03 180 ARG A C 1
ATOM 1418 O O . ARG A 1 180 ? -53.603 -5.094 101.881 1.00 60.03 180 ARG A O 1
ATOM 1425 N N . ASN A 1 181 ? -55.631 -4.172 101.574 1.00 58.12 181 ASN A N 1
ATOM 1426 C CA . ASN A 1 181 ? -56.245 -4.589 102.841 1.00 58.12 181 ASN A CA 1
ATOM 1427 C C . ASN A 1 181 ? -57.180 -5.812 102.695 1.00 58.12 181 ASN A C 1
ATOM 1429 O O . ASN A 1 181 ? -57.880 -6.154 103.646 1.00 58.12 181 ASN A O 1
ATOM 1433 N N . LEU A 1 182 ? -57.238 -6.439 101.511 1.00 57.28 182 LEU A N 1
ATOM 1434 C CA . LEU A 1 182 ? -58.089 -7.603 101.201 1.00 57.28 182 LEU A CA 1
ATOM 1435 C C . LEU A 1 182 ? -57.301 -8.904 100.938 1.00 57.28 182 LEU A C 1
ATOM 1437 O O . LEU A 1 182 ? -57.907 -9.910 100.573 1.00 57.28 182 LEU A O 1
ATOM 1441 N N . GLY A 1 183 ? -55.980 -8.895 101.129 1.00 49.44 183 GLY A N 1
ATOM 1442 C CA . GLY A 1 183 ? -55.121 -10.084 101.187 1.00 49.44 183 GLY A CA 1
ATOM 1443 C C . GLY A 1 183 ? -54.306 -10.066 102.468 1.00 49.44 183 GLY A C 1
ATOM 1444 O O . GLY A 1 183 ? -54.029 -11.168 102.985 1.00 49.44 183 GLY A O 1
#

Foldseek 3Di:
DDFDWAFLCVVQVVLVHDSVVSVVCVVVVVWVWDWDADPVRTITTGDPPVPGDRDDDDPCPVVVVVVVVVVVVVVVVVVVVVVVVVVVVVVVVVVVVVVVVVVVVVVVVVVVVVVVVVVVVVVVVVVVVVVVVVVVVVVVVVVVVVVVVVVVVVVVVVVVVVVVVVVVVCVVVCVVVVVVVPD